Protein AF-A0A547TFB7-F1 (afdb_monomer_lite)

Secondary structure (DSSP, 8-state):
------PPPTT-TTTS-SS-EEESSTTSPPEE--HHHHTTSSEE--S-TT----------STTGGGHHHHTTPPPP----

pLDDT: mean 83.34, std 13.26, range [38.28, 97.88]

Structure (mmCIF, N/CA/C/O backbone):
data_AF-A0A547TFB7-F1
#
_entry.id   AF-A0A547TFB7-F1
#
loop_
_atom_site.group_PDB
_atom_site.id
_atom_site.type_symbol
_atom_site.label_atom_id
_atom_site.label_alt_id
_atom_site.label_comp_id
_atom_site.label_asym_id
_atom_site.label_entity_id
_atom_site.label_seq_id
_atom_site.pdbx_PDB_ins_code
_atom_site.Cartn_x
_atom_site.Cartn_y
_atom_site.Cartn_z
_atom_site.occupancy
_atom_site.B_iso_or_equiv
_atom_site.auth_seq_id
_atom_site.auth_comp_id
_atom_site.auth_asym_id
_atom_site.auth_atom_id
_atom_site.pdbx_PDB_model_num
ATOM 1 N N . MET A 1 1 ? -17.707 -12.113 -24.329 1.00 38.28 1 MET A N 1
ATOM 2 C CA . MET A 1 1 ? -17.942 -11.239 -23.160 1.00 38.28 1 MET A CA 1
ATOM 3 C C . MET A 1 1 ? -16.745 -11.391 -22.236 1.00 38.28 1 MET A C 1
ATOM 5 O O . MET A 1 1 ? -16.671 -12.391 -21.536 1.00 38.28 1 MET A O 1
ATOM 9 N N . SER A 1 2 ? -15.756 -10.495 -22.309 1.00 47.91 2 SER A N 1
ATOM 10 C CA . SER A 1 2 ? -14.639 -10.517 -21.360 1.00 47.91 2 SER A CA 1
ATOM 11 C C . SER A 1 2 ? -15.191 -10.142 -19.989 1.00 47.91 2 SER A C 1
ATOM 13 O O . SER A 1 2 ? -15.728 -9.045 -19.828 1.00 47.91 2 SER A O 1
ATOM 15 N N . GLN A 1 3 ? -15.111 -11.045 -19.016 1.00 53.28 3 GLN A N 1
ATOM 16 C CA . GLN A 1 3 ? -15.296 -10.648 -17.627 1.00 53.28 3 GLN A CA 1
ATOM 17 C C . GLN A 1 3 ? -14.232 -9.592 -17.327 1.00 53.28 3 GLN A C 1
ATOM 19 O O . GLN A 1 3 ? -13.038 -9.877 -17.378 1.00 53.28 3 GLN A O 1
ATOM 24 N N . LEU A 1 4 ? -14.661 -8.354 -17.095 1.00 58.81 4 LEU A N 1
ATOM 25 C CA . LEU A 1 4 ? -13.793 -7.336 -16.525 1.00 58.81 4 LEU A CA 1
ATOM 26 C C . LEU A 1 4 ? -13.486 -7.812 -15.105 1.00 58.81 4 LEU A C 1
ATOM 28 O O . LEU A 1 4 ? -14.344 -7.747 -14.226 1.00 58.81 4 LEU A O 1
ATOM 32 N N . TYR A 1 5 ? -12.297 -8.373 -14.900 1.00 61.03 5 TYR A N 1
ATOM 33 C CA . TYR A 1 5 ? -11.815 -8.705 -13.568 1.00 61.03 5 TYR A CA 1
ATOM 34 C C . TYR A 1 5 ? -11.570 -7.390 -12.824 1.00 61.03 5 TYR A C 1
ATOM 36 O O . TYR A 1 5 ? -10.509 -6.781 -12.937 1.00 61.03 5 TYR A O 1
ATOM 44 N N . THR A 1 6 ? -12.576 -6.906 -12.099 1.00 70.00 6 THR A N 1
ATOM 45 C CA . THR A 1 6 ? -12.412 -5.732 -11.244 1.00 70.00 6 THR A CA 1
ATOM 46 C C . THR A 1 6 ? -11.550 -6.133 -10.057 1.00 70.00 6 THR A C 1
ATOM 48 O O . THR A 1 6 ? -11.983 -6.914 -9.209 1.00 70.00 6 THR A O 1
ATOM 51 N N . GLN A 1 7 ? -10.326 -5.610 -9.992 1.00 66.81 7 GLN A N 1
ATOM 52 C CA . GLN A 1 7 ? -9.485 -5.765 -8.811 1.00 66.81 7 GLN A CA 1
ATOM 53 C C . GLN A 1 7 ? -10.205 -5.123 -7.611 1.00 66.81 7 GLN A C 1
ATOM 55 O O . GLN A 1 7 ? -10.507 -3.928 -7.666 1.00 66.81 7 GLN A O 1
ATOM 60 N N . PRO A 1 8 ? -10.494 -5.877 -6.533 1.00 71.00 8 PRO A N 1
ATOM 61 C CA . PRO A 1 8 ? -11.057 -5.301 -5.319 1.00 71.0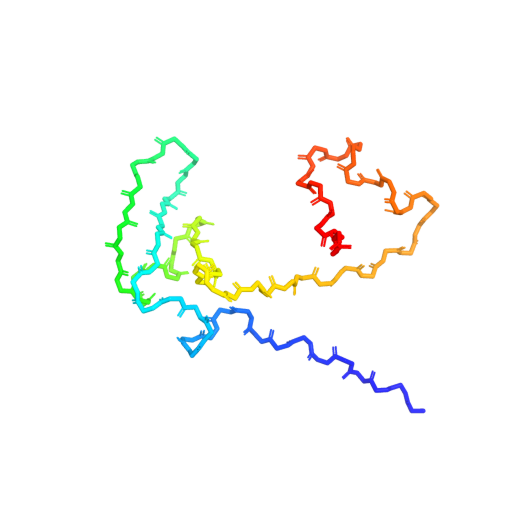0 8 PRO A CA 1
ATOM 62 C C . PRO A 1 8 ? -10.119 -4.231 -4.762 1.00 71.00 8 PRO A C 1
ATOM 64 O O . PRO A 1 8 ? -8.897 -4.384 -4.831 1.00 71.00 8 PRO A O 1
ATOM 67 N N . ASP A 1 9 ? -10.676 -3.170 -4.179 1.00 79.06 9 ASP A N 1
ATOM 68 C CA . ASP A 1 9 ? -9.861 -2.137 -3.545 1.00 79.06 9 ASP A CA 1
ATOM 69 C C . ASP A 1 9 ? -9.030 -2.757 -2.402 1.00 79.06 9 ASP A C 1
ATOM 71 O O . ASP A 1 9 ? -9.552 -3.320 -1.434 1.00 79.06 9 ASP A O 1
ATOM 75 N N . LEU A 1 10 ? -7.704 -2.695 -2.556 1.00 77.44 10 LEU A N 1
ATOM 76 C CA . LEU A 1 10 ? -6.730 -3.258 -1.619 1.00 77.44 10 LEU A CA 1
ATOM 77 C C . LEU A 1 10 ? -6.734 -2.544 -0.268 1.00 77.44 10 LEU A C 1
ATOM 79 O O . LEU A 1 10 ? -6.260 -3.104 0.719 1.00 77.44 10 LEU A O 1
ATOM 83 N N . PHE A 1 11 ? -7.247 -1.319 -0.224 1.00 84.38 11 PHE A N 1
ATOM 84 C CA . PHE A 1 11 ? -7.168 -0.440 0.927 1.00 84.38 11 PHE A CA 1
ATOM 85 C C . PHE A 1 11 ? -8.485 -0.307 1.681 1.00 84.38 11 PHE A C 1
ATOM 87 O O . PHE A 1 11 ? -8.594 0.552 2.549 1.00 84.38 11 PHE A O 1
ATOM 94 N N . LEU A 1 12 ? -9.468 -1.169 1.415 1.00 87.88 12 LEU A N 1
ATOM 95 C CA . LEU A 1 12 ? -10.692 -1.213 2.210 1.00 87.88 12 LEU A CA 1
ATOM 96 C C . LEU A 1 12 ? -10.376 -1.491 3.685 1.00 87.88 12 LEU A C 1
ATOM 98 O O . LEU A 1 12 ? -9.539 -2.335 4.020 1.00 87.88 12 LEU A O 1
ATOM 102 N N . GLN A 1 13 ? -11.094 -0.812 4.579 1.00 86.75 13 GLN A N 1
ATOM 103 C CA . GLN A 1 13 ? -10.902 -0.933 6.027 1.00 86.75 13 GLN A CA 1
ATOM 104 C C . GLN A 1 13 ? -11.094 -2.364 6.547 1.00 86.75 13 GLN A C 1
ATOM 106 O O . GLN A 1 13 ? -10.466 -2.746 7.527 1.00 86.75 13 GLN A O 1
ATOM 111 N N . GLU A 1 14 ? -11.946 -3.151 5.895 1.00 86.94 14 GLU A N 1
ATOM 112 C CA . GLU A 1 14 ? -12.182 -4.563 6.218 1.00 86.94 14 GLU A CA 1
ATOM 113 C C . GLU A 1 14 ? -11.004 -5.484 5.861 1.00 86.94 14 GLU A C 1
ATOM 115 O O . GLU A 1 14 ? -10.918 -6.594 6.382 1.00 86.94 14 GLU A O 1
ATOM 120 N N . ARG A 1 15 ? -10.094 -5.040 4.982 1.00 83.81 15 ARG A N 1
ATOM 121 C CA . ARG A 1 15 ? -8.945 -5.831 4.515 1.00 83.81 15 ARG A CA 1
ATOM 122 C C . ARG A 1 15 ? -7.660 -5.485 5.243 1.00 83.81 15 ARG A C 1
ATOM 124 O O . ARG A 1 15 ? -6.884 -6.383 5.571 1.00 83.81 15 ARG A O 1
ATOM 131 N N . ILE A 1 16 ? -7.414 -4.196 5.460 1.00 88.00 16 ILE A N 1
ATOM 132 C CA . ILE A 1 16 ? -6.168 -3.756 6.083 1.00 88.00 16 ILE A CA 1
ATOM 133 C C . ILE A 1 16 ? -6.257 -3.826 7.613 1.00 88.00 16 ILE A C 1
ATOM 135 O O . ILE A 1 16 ? -7.348 -3.734 8.178 1.00 88.00 16 ILE A O 1
ATOM 139 N N . PRO A 1 17 ? -5.125 -3.970 8.328 1.00 91.00 17 PRO A N 1
ATOM 140 C CA . PRO A 1 17 ? -5.140 -3.991 9.785 1.00 91.00 17 PRO A CA 1
ATOM 141 C C . PRO A 1 17 ? -5.843 -2.757 10.369 1.00 91.00 17 PRO A C 1
ATOM 143 O O . PRO A 1 17 ? -5.651 -1.646 9.885 1.00 91.00 17 PRO A O 1
ATOM 146 N N . HIS A 1 18 ? -6.579 -2.915 11.475 1.00 91.69 18 HIS A N 1
ATOM 147 C CA . HIS A 1 18 ? -7.209 -1.779 12.170 1.00 91.69 18 HIS A CA 1
ATOM 148 C C . HIS A 1 18 ? -6.197 -0.728 12.646 1.00 91.69 18 HIS A C 1
ATOM 150 O O . HIS A 1 18 ? -6.509 0.466 12.723 1.00 91.69 18 HIS A O 1
ATOM 156 N N . LYS A 1 19 ? -4.987 -1.191 12.984 1.00 94.62 19 LYS A N 1
ATOM 157 C CA . LYS A 1 19 ? -3.858 -0.362 13.393 1.00 94.62 19 LYS A CA 1
ATOM 158 C C . LYS A 1 19 ? -2.606 -0.691 12.571 1.00 94.62 19 LYS A C 1
ATOM 160 O O . LYS A 1 19 ? -1.705 -1.342 13.101 1.00 94.62 19 LYS A O 1
ATOM 165 N N . PRO A 1 20 ? -2.545 -0.320 11.282 1.00 94.75 20 PRO A N 1
ATOM 166 C CA . PRO A 1 20 ? -1.433 -0.724 10.444 1.00 94.75 20 PRO A CA 1
ATOM 167 C C . PRO A 1 20 ? -0.186 0.100 10.777 1.00 94.75 20 PRO A C 1
ATOM 169 O O . PRO A 1 20 ? -0.263 1.261 11.207 1.00 94.75 20 PRO A O 1
ATOM 172 N N . TYR A 1 21 ? 0.978 -0.503 10.547 1.00 96.06 21 TYR A N 1
ATOM 173 C CA . TYR A 1 21 ? 2.225 0.248 10.501 1.00 96.06 21 TYR A CA 1
ATOM 174 C C . TYR A 1 21 ? 2.213 1.218 9.316 1.00 96.06 21 TYR A C 1
ATOM 176 O O . TYR A 1 21 ? 1.721 0.882 8.239 1.00 96.06 21 TYR A O 1
ATOM 184 N N . CYS A 1 22 ? 2.748 2.423 9.492 1.00 96.38 22 CYS A N 1
ATOM 185 C CA . CYS A 1 22 ? 2.770 3.443 8.451 1.00 96.38 22 CYS A CA 1
ATOM 186 C C . CYS A 1 22 ? 3.881 4.481 8.653 1.00 96.38 22 CYS A C 1
ATOM 188 O O . CYS A 1 22 ? 4.349 4.692 9.773 1.00 96.38 22 CYS A O 1
ATOM 190 N N . LYS A 1 23 ? 4.298 5.133 7.561 1.00 97.88 23 LYS A N 1
ATOM 191 C CA . LYS A 1 23 ? 5.276 6.233 7.559 1.00 97.88 23 LYS A CA 1
ATOM 192 C C . LYS A 1 23 ? 5.194 7.077 6.280 1.00 97.88 23 LYS A C 1
ATOM 194 O O . LYS A 1 23 ? 4.695 6.616 5.253 1.00 97.88 23 LYS A O 1
ATOM 199 N N . ASP A 1 24 ? 5.682 8.311 6.346 1.00 95.75 24 ASP A N 1
ATOM 200 C CA . ASP A 1 24 ? 5.550 9.283 5.249 1.00 95.75 24 ASP A CA 1
ATOM 201 C C . ASP A 1 24 ? 6.618 9.096 4.159 1.00 95.75 24 ASP A C 1
ATOM 203 O O . ASP A 1 24 ? 6.343 9.241 2.969 1.00 95.75 24 ASP A O 1
ATOM 207 N N . PHE A 1 25 ? 7.825 8.694 4.558 1.00 95.44 25 PHE A N 1
ATOM 208 C CA . PHE A 1 25 ? 8.951 8.380 3.675 1.00 95.44 25 PHE A CA 1
ATOM 209 C C . PHE A 1 25 ? 9.761 7.195 4.221 1.00 95.44 25 PHE A C 1
ATOM 211 O O . PHE A 1 25 ? 9.475 6.675 5.300 1.00 95.44 25 PHE A O 1
ATOM 218 N N . LYS A 1 26 ? 10.742 6.699 3.461 1.00 90.00 26 LYS A N 1
ATOM 219 C CA . LYS A 1 26 ? 11.418 5.427 3.757 1.00 90.00 26 LYS A CA 1
ATOM 220 C C . LYS A 1 26 ? 12.249 5.483 5.048 1.00 90.00 26 LYS A C 1
ATOM 222 O O . LYS A 1 26 ? 12.272 4.495 5.779 1.00 90.00 26 LYS A O 1
ATOM 227 N N . GLU A 1 27 ? 12.841 6.624 5.359 1.00 96.50 27 GLU A N 1
ATOM 228 C CA . GLU A 1 27 ? 13.708 6.865 6.519 1.00 96.50 27 GLU A CA 1
ATOM 229 C C . GLU A 1 27 ? 12.927 7.367 7.747 1.00 96.50 27 GLU A C 1
ATOM 231 O O . GLU A 1 27 ? 13.489 7.488 8.832 1.00 96.50 27 GLU A O 1
ATOM 236 N N . ALA A 1 28 ? 11.629 7.650 7.596 1.00 96.75 28 ALA A N 1
ATOM 237 C CA . ALA A 1 28 ? 10.795 8.140 8.686 1.00 96.75 28 ALA A CA 1
ATOM 238 C C . ALA A 1 28 ? 10.579 7.063 9.770 1.00 96.75 28 ALA A C 1
ATOM 240 O O . ALA A 1 28 ? 10.552 5.864 9.455 1.00 96.75 28 ALA A O 1
ATOM 241 N N . PRO A 1 29 ? 10.346 7.473 11.034 1.00 97.12 29 PRO A N 1
ATOM 242 C CA . PRO A 1 29 ? 9.981 6.553 12.104 1.00 97.12 29 PRO A CA 1
ATOM 243 C C . PRO A 1 29 ? 8.756 5.709 11.743 1.00 97.12 29 PRO A C 1
ATOM 245 O O . PRO A 1 29 ? 7.798 6.199 11.140 1.00 97.12 29 PRO A O 1
ATOM 248 N N . MET A 1 30 ? 8.766 4.440 12.152 1.00 97.25 30 MET A N 1
ATOM 249 C CA . MET A 1 30 ? 7.604 3.569 12.001 1.00 97.25 30 MET A CA 1
ATOM 250 C C . MET A 1 30 ? 6.511 3.981 12.992 1.00 97.25 30 MET A C 1
ATOM 252 O O . MET A 1 30 ? 6.746 4.018 14.198 1.00 97.25 30 MET A O 1
ATOM 256 N N . LEU A 1 31 ? 5.303 4.249 12.499 1.00 97.50 31 LEU A N 1
ATOM 257 C CA . LEU A 1 31 ? 4.153 4.613 13.324 1.00 97.50 31 LEU A CA 1
ATOM 258 C C . LEU A 1 31 ? 3.085 3.524 13.283 1.00 97.50 31 LEU A C 1
ATOM 260 O O . LEU A 1 31 ? 2.840 2.929 12.242 1.00 97.50 31 LEU A O 1
ATOM 264 N N . VAL A 1 32 ? 2.380 3.334 14.396 1.00 96.94 32 VAL A N 1
ATOM 265 C CA . VAL A 1 32 ? 1.126 2.568 14.456 1.00 96.94 32 VAL A CA 1
ATOM 266 C C . VAL A 1 32 ? -0.021 3.564 14.592 1.00 96.94 32 VAL A C 1
ATOM 268 O O . VAL A 1 32 ? -0.023 4.383 15.518 1.00 96.94 32 VAL A O 1
ATOM 271 N N . ARG A 1 33 ? -0.979 3.562 13.662 1.00 96.88 33 ARG A N 1
ATOM 272 C CA . ARG A 1 33 ? -2.087 4.540 13.613 1.00 96.88 33 ARG A CA 1
ATOM 273 C C . ARG A 1 33 ? -3.407 3.857 13.295 1.00 96.88 33 ARG A C 1
ATOM 275 O O . ARG A 1 33 ? -3.390 2.715 12.887 1.00 96.88 33 ARG A O 1
ATOM 282 N N . SER A 1 34 ? -4.541 4.529 13.492 1.00 95.88 34 SER A N 1
ATOM 283 C CA . SER A 1 34 ? -5.834 4.021 13.009 1.00 95.88 34 SER A CA 1
ATOM 284 C C . SER A 1 34 ? -5.879 3.985 11.479 1.00 95.88 34 SER A C 1
ATOM 286 O O . SER A 1 34 ? -5.164 4.753 10.831 1.00 95.88 34 SER A O 1
ATOM 288 N N . TYR A 1 35 ? -6.773 3.165 10.916 1.00 93.56 35 TYR A N 1
ATOM 289 C CA . TYR A 1 35 ? -7.089 3.126 9.480 1.00 93.56 35 TYR A CA 1
ATOM 290 C C . TYR A 1 35 ? -7.139 4.524 8.836 1.00 93.56 35 TYR A C 1
ATOM 292 O O . TYR A 1 35 ? -6.338 4.843 7.958 1.00 93.56 35 TYR A O 1
ATOM 300 N N . ALA A 1 36 ? -8.015 5.398 9.349 1.00 94.56 36 ALA A N 1
ATOM 301 C CA . ALA A 1 36 ? -8.284 6.718 8.775 1.00 94.56 36 ALA A CA 1
ATOM 302 C C . ALA A 1 36 ? -7.059 7.649 8.744 1.00 94.56 36 ALA A C 1
ATOM 304 O O . ALA A 1 36 ? -6.972 8.551 7.909 1.00 94.56 36 ALA A O 1
ATOM 305 N N . ALA A 1 37 ? -6.112 7.451 9.664 1.00 96.00 37 ALA A N 1
ATOM 306 C CA . ALA A 1 37 ? -4.865 8.199 9.692 1.00 96.00 37 ALA A CA 1
ATOM 307 C C . ALA A 1 37 ? -3.791 7.531 8.823 1.00 96.00 37 ALA A C 1
ATOM 309 O O . ALA A 1 37 ? -3.043 8.223 8.134 1.00 96.00 37 ALA A O 1
ATOM 310 N N . ALA A 1 38 ? -3.681 6.206 8.868 1.00 95.38 38 ALA A N 1
ATOM 311 C CA . ALA A 1 38 ? -2.647 5.465 8.163 1.00 95.38 38 ALA A CA 1
ATOM 312 C C . ALA A 1 38 ? -2.832 5.491 6.643 1.00 95.38 38 ALA A C 1
ATOM 314 O O . ALA A 1 38 ? -1.840 5.638 5.938 1.00 95.38 38 ALA A O 1
ATOM 315 N N . ILE A 1 39 ? -4.072 5.427 6.144 1.00 93.38 39 ILE A N 1
ATOM 316 C CA . ILE A 1 39 ? -4.356 5.369 4.699 1.00 93.38 39 ILE A CA 1
ATOM 317 C C . ILE A 1 39 ? -3.886 6.610 3.926 1.00 93.38 39 ILE A C 1
ATOM 319 O O . ILE A 1 39 ? -3.680 6.574 2.721 1.00 93.38 39 ILE A O 1
ATOM 323 N N . LYS A 1 40 ? -3.661 7.717 4.637 1.00 94.12 40 LYS A N 1
ATOM 324 C CA . LYS A 1 40 ? -3.163 8.978 4.076 1.00 94.12 40 LYS A CA 1
ATOM 325 C C . LYS A 1 40 ? -1.636 9.009 3.926 1.00 94.12 40 LYS A C 1
ATOM 327 O O . LYS A 1 40 ? -1.096 10.018 3.484 1.00 94.12 40 LYS A O 1
ATOM 332 N N . ARG A 1 41 ? -0.927 7.952 4.342 1.00 95.06 41 ARG A N 1
ATOM 333 C CA . ARG A 1 41 ? 0.541 7.879 4.340 1.00 95.06 41 ARG A CA 1
ATOM 334 C C . ARG A 1 41 ? 1.052 7.072 3.160 1.00 95.06 41 ARG A C 1
ATOM 336 O O . ARG A 1 41 ? 0.438 6.094 2.749 1.00 95.06 41 ARG A O 1
ATOM 343 N N . ARG A 1 42 ? 2.227 7.456 2.660 1.00 93.69 42 ARG A N 1
ATOM 344 C CA . ARG A 1 42 ? 2.831 6.846 1.467 1.00 93.69 42 ARG A CA 1
ATOM 345 C C . ARG A 1 42 ? 3.235 5.389 1.670 1.00 93.69 42 ARG A C 1
ATOM 347 O O . ARG A 1 42 ? 3.179 4.602 0.733 1.00 93.69 42 ARG A O 1
ATOM 354 N N . TYR A 1 43 ? 3.665 5.042 2.878 1.00 93.62 43 TYR A N 1
ATOM 355 C CA . TYR A 1 43 ? 4.018 3.680 3.243 1.00 93.62 43 TYR A CA 1
ATOM 356 C C . TYR A 1 43 ? 3.042 3.200 4.310 1.00 93.62 43 TYR A C 1
ATOM 358 O O . TYR A 1 43 ? 2.931 3.819 5.370 1.00 93.62 43 TYR A O 1
ATOM 366 N N . ILE A 1 44 ? 2.360 2.091 4.038 1.00 93.44 44 ILE A N 1
ATOM 367 C CA . ILE A 1 44 ? 1.373 1.476 4.925 1.00 93.44 44 ILE A CA 1
ATOM 368 C C . ILE A 1 44 ? 1.484 -0.050 4.851 1.00 93.44 44 ILE A C 1
ATOM 370 O O . ILE A 1 44 ? 1.734 -0.622 3.791 1.00 93.44 44 ILE A O 1
ATOM 374 N N . GLN A 1 45 ? 1.303 -0.720 5.985 1.00 91.81 45 GLN A N 1
ATOM 375 C CA . GLN A 1 45 ? 1.138 -2.164 6.038 1.00 91.81 45 GLN A CA 1
ATOM 376 C C . GLN A 1 45 ? -0.264 -2.536 5.553 1.00 91.81 45 GLN A C 1
ATOM 378 O O . GLN A 1 45 ? -1.247 -2.346 6.265 1.00 91.81 45 GLN A O 1
ATOM 383 N N . VAL A 1 46 ? -0.334 -3.111 4.356 1.00 89.12 46 VAL A N 1
ATOM 384 C CA . VAL A 1 46 ? -1.599 -3.554 3.751 1.00 89.12 46 VAL A CA 1
ATOM 385 C C . VAL A 1 46 ? -2.030 -4.925 4.284 1.00 89.12 46 VAL A C 1
ATOM 387 O O . VAL A 1 46 ? -3.209 -5.160 4.509 1.00 89.12 46 VAL A O 1
ATOM 390 N N . ASN A 1 47 ? -1.071 -5.818 4.545 1.00 88.19 47 ASN A N 1
ATOM 391 C CA . ASN A 1 47 ? -1.340 -7.208 4.922 1.00 88.19 47 ASN A CA 1
ATOM 392 C C . ASN A 1 47 ? -1.239 -7.427 6.443 1.00 88.19 47 ASN A C 1
ATOM 394 O O . ASN A 1 47 ? -0.194 -7.095 7.024 1.00 88.19 47 ASN A O 1
ATOM 398 N N . PRO A 1 48 ? -2.255 -8.011 7.112 1.00 83.19 48 PRO A N 1
ATOM 399 C CA . PRO A 1 48 ? -2.106 -8.466 8.490 1.00 83.19 48 PRO A CA 1
ATOM 400 C C . PRO A 1 48 ? -1.191 -9.707 8.559 1.00 83.19 48 PRO A C 1
ATOM 402 O O . PRO A 1 48 ? -1.007 -10.395 7.560 1.00 83.19 48 PRO A O 1
ATOM 405 N N . PRO A 1 49 ? -0.612 -10.044 9.728 1.00 83.12 49 PRO A N 1
ATOM 406 C CA . PRO A 1 49 ? 0.391 -11.114 9.830 1.00 83.12 49 PRO A CA 1
ATOM 407 C C . PRO A 1 49 ? -0.062 -12.499 9.338 1.00 83.12 49 PRO A C 1
ATOM 409 O O . PRO A 1 49 ? 0.765 -13.291 8.898 1.00 83.12 49 PRO A O 1
ATOM 412 N N . HIS A 1 50 ? -1.363 -12.790 9.414 1.00 83.00 50 HIS A N 1
ATOM 413 C CA . HIS A 1 50 ? -1.952 -14.089 9.075 1.00 83.00 50 HIS A CA 1
ATOM 414 C C . HIS A 1 50 ? -2.530 -14.164 7.650 1.00 83.00 50 HIS A C 1
ATOM 416 O O . HIS A 1 50 ? -3.003 -15.225 7.254 1.00 83.00 50 HIS A O 1
ATOM 422 N N . LEU A 1 51 ? -2.521 -13.069 6.879 1.00 82.62 51 LEU A N 1
ATOM 423 C CA . LEU A 1 51 ? -3.106 -13.018 5.536 1.00 82.62 51 LEU A CA 1
ATOM 424 C C . LEU A 1 51 ? -2.173 -12.287 4.572 1.00 82.62 51 LEU A C 1
ATOM 426 O O . LEU A 1 51 ? -1.615 -11.242 4.896 1.00 82.62 51 LEU A O 1
ATOM 430 N N . ARG A 1 52 ? -2.041 -12.806 3.351 1.00 79.06 52 ARG A N 1
ATOM 431 C CA . ARG A 1 52 ? -1.342 -12.120 2.261 1.00 79.06 52 ARG A CA 1
ATOM 432 C C . ARG A 1 52 ? -2.320 -11.832 1.136 1.00 79.06 52 ARG A C 1
ATOM 434 O O . ARG A 1 52 ? -2.891 -12.755 0.566 1.00 79.06 52 ARG A O 1
ATOM 441 N N . VAL A 1 53 ? -2.483 -10.554 0.821 1.00 77.94 53 VAL A N 1
ATOM 442 C CA . VAL A 1 53 ? -3.161 -10.084 -0.385 1.00 77.94 53 VAL A CA 1
ATOM 443 C C . VAL A 1 53 ? -2.095 -9.726 -1.418 1.00 77.94 53 VAL A C 1
ATOM 445 O O . VAL A 1 53 ? -1.048 -9.164 -1.074 1.00 77.94 53 VAL A O 1
ATOM 448 N N . PHE A 1 54 ? -2.360 -10.082 -2.672 1.00 77.56 54 PHE A N 1
ATOM 449 C CA . PHE A 1 54 ? -1.459 -9.887 -3.804 1.00 77.56 54 PHE A CA 1
ATOM 450 C C . PHE A 1 54 ? -2.039 -8.851 -4.767 1.00 77.56 54 PHE A C 1
ATOM 452 O O . PHE A 1 54 ? -3.252 -8.779 -4.951 1.00 77.56 54 PHE A O 1
ATOM 459 N N . MET A 1 55 ? -1.158 -8.072 -5.392 1.00 76.12 55 MET A N 1
ATOM 460 C CA . MET A 1 55 ? -1.490 -7.275 -6.572 1.00 76.12 55 MET A CA 1
ATOM 461 C C . MET A 1 55 ? -1.062 -8.072 -7.797 1.00 76.12 55 MET A C 1
ATOM 463 O O . MET A 1 55 ? 0.101 -8.478 -7.879 1.00 76.12 55 MET A O 1
ATOM 467 N N . LEU A 1 56 ? -1.997 -8.316 -8.712 1.00 77.62 56 LEU A N 1
ATOM 468 C CA . LEU A 1 56 ? -1.716 -9.005 -9.964 1.00 77.62 56 LEU A CA 1
ATOM 469 C C . LEU A 1 56 ? -1.471 -7.959 -11.049 1.00 77.62 56 LEU A C 1
ATOM 471 O O . LEU A 1 56 ? -2.270 -7.043 -11.222 1.00 77.62 56 LEU A O 1
ATOM 475 N N . PHE A 1 57 ? -0.358 -8.099 -11.760 1.00 77.69 57 PHE A N 1
ATOM 476 C CA . PHE A 1 57 ? -0.005 -7.2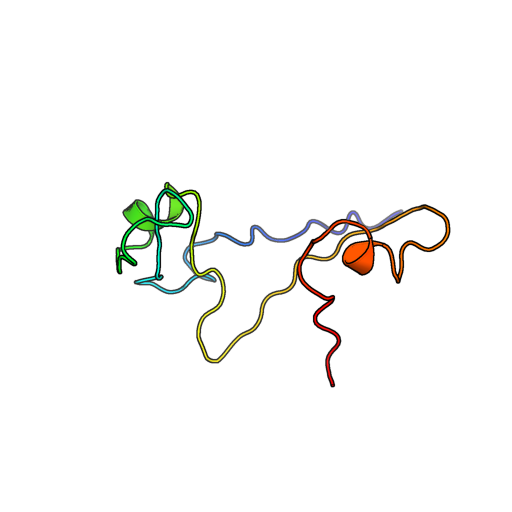30 -12.872 1.00 77.69 57 PHE A CA 1
ATOM 477 C C . PHE A 1 57 ? -0.009 -8.064 -14.144 1.00 77.69 57 PHE A C 1
ATOM 479 O O . PHE A 1 57 ? 0.732 -9.044 -14.227 1.00 77.69 57 PHE A O 1
ATOM 486 N N . ASP A 1 58 ? -0.841 -7.669 -15.102 1.00 83.31 58 ASP A N 1
ATOM 487 C CA . ASP A 1 58 ? -0.783 -8.197 -16.459 1.00 83.31 58 ASP A CA 1
ATOM 488 C C . ASP A 1 58 ? 0.315 -7.449 -17.220 1.00 83.31 58 ASP A C 1
ATOM 490 O O . ASP A 1 58 ? 0.362 -6.215 -17.200 1.00 83.31 58 ASP A O 1
ATOM 494 N N . LEU A 1 59 ? 1.274 -8.184 -17.776 1.00 85.31 59 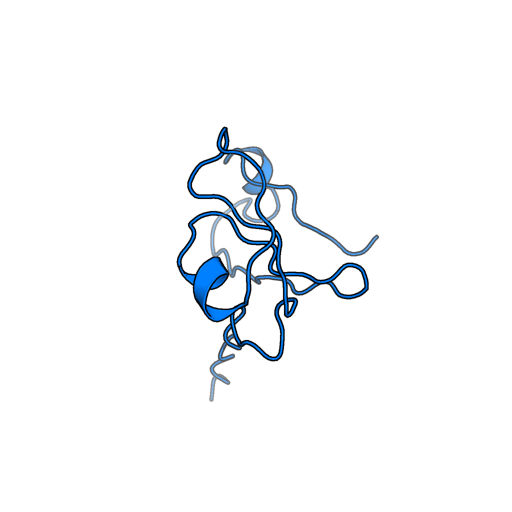LEU A N 1
ATOM 495 C CA . LEU A 1 59 ? 2.504 -7.627 -18.334 1.00 85.31 59 LEU A CA 1
ATOM 496 C C . LEU A 1 59 ? 2.714 -8.163 -19.753 1.00 85.31 59 LEU A C 1
ATOM 498 O O . LEU A 1 59 ? 3.296 -9.229 -19.944 1.00 85.31 59 LEU A O 1
ATOM 502 N N . ASP A 1 60 ? 2.305 -7.376 -20.745 1.00 89.62 60 ASP A N 1
ATOM 503 C CA . ASP A 1 60 ? 2.352 -7.752 -22.163 1.00 89.62 60 ASP A CA 1
ATOM 504 C C . ASP A 1 60 ? 3.664 -7.337 -22.850 1.00 89.62 60 ASP A C 1
ATOM 506 O O . ASP A 1 60 ? 3.681 -6.525 -23.777 1.00 89.62 60 ASP A O 1
ATOM 510 N N . TYR A 1 61 ? 4.802 -7.857 -22.383 1.00 88.25 61 TYR A N 1
ATOM 511 C CA . TYR A 1 61 ? 6.097 -7.642 -23.040 1.00 88.25 61 TYR A CA 1
ATOM 512 C C . TYR A 1 61 ? 7.061 -8.817 -22.862 1.00 88.25 61 TYR A C 1
ATOM 514 O O . TYR A 1 61 ? 6.949 -9.629 -21.939 1.00 88.25 61 TYR A O 1
ATOM 522 N N . GLU A 1 62 ? 8.039 -8.911 -23.766 1.00 91.81 62 GLU A N 1
ATOM 523 C CA . GLU A 1 62 ? 9.049 -9.966 -23.733 1.00 91.81 62 GLU A CA 1
ATOM 524 C C . GLU A 1 62 ? 9.798 -9.960 -22.388 1.00 91.81 62 GLU A C 1
ATOM 526 O O . GLU A 1 62 ? 10.166 -8.907 -21.870 1.00 91.81 62 GLU A O 1
ATOM 531 N N . ARG A 1 63 ? 10.026 -11.149 -21.811 1.00 87.75 63 ARG A N 1
ATOM 532 C CA . ARG A 1 63 ? 10.692 -11.340 -20.506 1.00 87.75 63 ARG A CA 1
ATOM 533 C C . ARG A 1 63 ? 9.957 -10.743 -19.291 1.00 87.75 63 ARG A C 1
ATOM 535 O O . ARG A 1 63 ? 10.559 -10.633 -18.222 1.00 87.75 63 ARG A O 1
ATOM 542 N N . ALA A 1 64 ? 8.655 -10.457 -19.383 1.00 86.62 64 ALA A N 1
ATOM 543 C CA . ALA A 1 64 ? 7.846 -9.956 -18.264 1.00 86.62 64 ALA A CA 1
ATOM 544 C C . ALA A 1 64 ? 8.008 -10.745 -16.943 1.00 86.62 64 ALA A C 1
ATOM 546 O O . ALA A 1 64 ? 8.103 -10.145 -15.873 1.00 86.62 64 ALA A O 1
ATOM 547 N N . GLY A 1 65 ? 8.139 -12.077 -17.001 1.00 82.56 65 GLY A N 1
ATOM 548 C CA . GLY A 1 65 ? 8.314 -12.927 -15.811 1.00 82.56 65 GLY A CA 1
ATOM 549 C C . GLY A 1 65 ? 9.587 -12.661 -14.987 1.00 82.56 65 GLY A C 1
ATOM 550 O O . GLY A 1 65 ? 9.635 -12.999 -13.805 1.00 82.56 65 GLY A O 1
ATOM 551 N N . VAL A 1 66 ? 10.607 -12.025 -15.575 1.00 85.44 66 VAL A N 1
ATOM 552 C CA . VAL A 1 66 ? 11.873 -11.668 -14.902 1.00 85.44 66 VAL A CA 1
ATOM 553 C C . VAL A 1 66 ? 12.094 -10.157 -14.794 1.00 85.44 66 VAL A C 1
ATOM 555 O O . VAL A 1 66 ? 13.088 -9.716 -14.218 1.00 85.44 66 VAL A O 1
ATOM 558 N N . ALA A 1 67 ? 11.149 -9.348 -15.278 1.00 85.62 67 ALA A N 1
ATOM 559 C CA . ALA A 1 67 ? 11.269 -7.892 -15.322 1.00 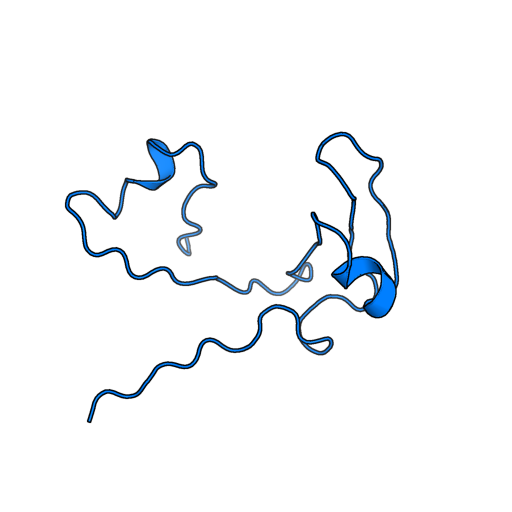85.62 67 ALA A CA 1
ATOM 560 C C . ALA A 1 67 ? 11.456 -7.248 -13.939 1.00 85.62 67 ALA A C 1
ATOM 562 O O . ALA A 1 67 ? 12.069 -6.186 -13.810 1.00 85.62 67 ALA A O 1
ATOM 563 N N . TRP A 1 68 ? 10.971 -7.909 -12.883 1.00 84.44 68 TRP A N 1
ATOM 564 C CA . TRP A 1 68 ? 11.129 -7.442 -11.508 1.00 84.44 68 TRP A CA 1
ATOM 565 C C . TRP A 1 68 ? 12.603 -7.290 -11.101 1.00 84.44 68 TRP A C 1
ATOM 567 O O . TRP A 1 68 ? 12.961 -6.324 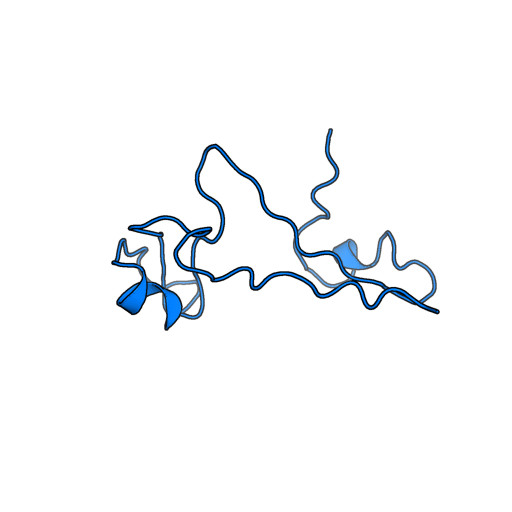-10.422 1.00 84.44 68 TRP A O 1
ATOM 577 N N . ALA A 1 69 ? 13.463 -8.207 -11.560 1.00 84.75 69 ALA A N 1
ATOM 578 C CA . ALA A 1 69 ? 14.884 -8.225 -11.229 1.00 84.75 69 ALA A CA 1
ATOM 579 C C . ALA A 1 69 ? 15.624 -7.036 -11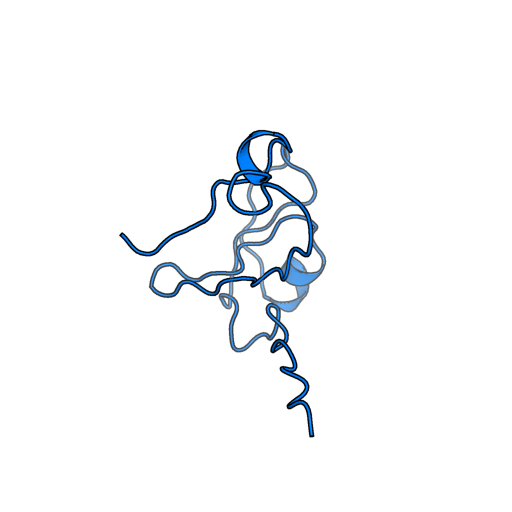.860 1.00 84.75 69 ALA A C 1
ATOM 581 O O . ALA A 1 69 ? 16.501 -6.438 -11.241 1.00 84.75 69 ALA A O 1
ATOM 582 N N . GLU A 1 70 ? 15.221 -6.644 -13.068 1.00 84.00 70 GLU A N 1
ATOM 583 C CA . GLU A 1 70 ? 15.826 -5.535 -13.810 1.00 84.00 70 GLU A CA 1
ATOM 584 C C . GLU A 1 70 ? 15.349 -4.167 -13.300 1.00 84.00 70 GLU A C 1
ATOM 586 O O . GLU A 1 70 ? 16.098 -3.189 -13.312 1.00 84.00 70 GLU A O 1
ATOM 591 N N . LYS A 1 71 ? 14.106 -4.081 -12.812 1.00 81.62 71 LYS A N 1
ATOM 592 C CA . LYS A 1 71 ? 13.464 -2.818 -12.408 1.00 81.62 71 LYS A CA 1
ATOM 593 C C . LYS A 1 71 ? 13.653 -2.446 -10.934 1.00 81.62 71 LYS A C 1
ATOM 595 O O . LYS A 1 71 ? 13.052 -1.474 -10.483 1.00 81.62 71 LYS A O 1
ATOM 600 N N . LYS A 1 72 ? 14.493 -3.169 -10.181 1.00 78.06 72 LYS A N 1
ATOM 601 C CA . LYS A 1 72 ? 14.722 -2.959 -8.732 1.00 78.06 72 LYS A CA 1
ATOM 602 C C . LYS A 1 72 ? 13.421 -2.941 -7.912 1.00 78.06 72 LYS A C 1
ATOM 604 O O . LYS A 1 72 ? 13.333 -2.249 -6.895 1.00 78.06 72 LYS A O 1
ATOM 609 N N . VAL A 1 73 ? 12.409 -3.685 -8.353 1.00 77.69 73 VAL A N 1
ATOM 610 C CA . VAL A 1 73 ? 11.157 -3.862 -7.608 1.00 77.69 73 VAL A CA 1
ATOM 611 C C . VAL A 1 73 ? 11.235 -5.138 -6.762 1.00 77.69 73 VAL A C 1
ATOM 613 O O . VAL A 1 73 ? 12.078 -5.999 -7.028 1.00 77.69 73 VAL A O 1
ATOM 616 N N . PRO A 1 74 ? 10.410 -5.264 -5.706 1.00 71.94 74 PRO A N 1
ATOM 617 C CA . PRO A 1 74 ? 10.379 -6.470 -4.889 1.00 71.94 74 PRO A CA 1
ATOM 618 C C . PRO A 1 74 ? 10.171 -7.723 -5.738 1.00 71.94 74 PRO A C 1
ATOM 620 O O . PRO A 1 74 ? 9.432 -7.698 -6.723 1.00 71.94 74 PRO A O 1
ATOM 623 N N . THR A 1 75 ? 10.812 -8.819 -5.331 1.00 73.62 75 THR A N 1
ATOM 624 C CA . THR A 1 75 ? 10.631 -10.106 -6.001 1.00 73.62 75 THR A CA 1
ATOM 625 C C . THR A 1 75 ? 9.166 -10.523 -5.984 1.00 73.62 75 THR A C 1
ATOM 627 O O . THR A 1 75 ? 8.434 -10.284 -5.017 1.00 73.62 75 THR A O 1
ATOM 630 N N . THR A 1 76 ? 8.740 -11.149 -7.073 1.00 69.69 76 THR A N 1
ATOM 631 C CA . THR A 1 76 ? 7.434 -11.790 -7.182 1.00 69.69 76 THR A CA 1
ATOM 632 C C . THR A 1 76 ? 7.255 -12.775 -6.031 1.00 69.69 76 THR A C 1
ATOM 634 O O . THR A 1 76 ? 8.088 -13.657 -5.817 1.00 69.69 76 THR A O 1
ATOM 637 N N . SER A 1 77 ? 6.167 -12.635 -5.282 1.00 66.44 77 SER A N 1
ATOM 638 C CA . SER A 1 77 ? 5.847 -13.531 -4.172 1.00 66.44 77 SER A CA 1
ATOM 639 C C . SER A 1 77 ? 5.136 -14.776 -4.697 1.00 66.44 77 SER A C 1
ATOM 641 O O . SER A 1 77 ? 3.946 -14.969 -4.474 1.00 66.44 77 SER A O 1
ATOM 643 N N . TRP A 1 78 ? 5.870 -15.621 -5.425 1.00 60.25 78 TRP A N 1
ATOM 644 C CA . TRP A 1 78 ? 5.370 -16.943 -5.796 1.00 60.25 78 TRP A CA 1
ATOM 645 C C . TRP A 1 78 ? 5.072 -17.738 -4.515 1.00 60.25 78 TRP A C 1
ATOM 647 O O . TRP A 1 78 ? 5.905 -17.722 -3.598 1.00 60.25 78 TRP A O 1
ATOM 657 N N . PRO A 1 79 ? 3.910 -18.406 -4.404 1.00 50.88 79 PRO A N 1
ATOM 658 C CA . PRO A 1 79 ? 3.714 -19.380 -3.344 1.00 50.88 79 PRO A CA 1
ATOM 659 C C . PRO A 1 79 ? 4.784 -20.463 -3.520 1.00 50.88 79 PRO A C 1
ATOM 661 O O . PRO A 1 79 ? 4.888 -21.071 -4.584 1.00 50.88 79 PRO A O 1
ATOM 664 N N . ARG A 1 80 ? 5.636 -20.607 -2.505 1.00 47.94 80 ARG A N 1
ATOM 665 C CA . ARG A 1 80 ? 6.515 -21.766 -2.369 1.00 47.94 80 ARG A CA 1
ATOM 666 C C . ARG A 1 80 ? 5.712 -22.939 -1.836 1.00 47.94 80 ARG A C 1
ATOM 668 O O . ARG A 1 80 ? 4.814 -22.667 -1.006 1.00 47.94 80 ARG A O 1
#

Sequence (80 aa):
MSQLYTQPDLFLQERIPHKPYCKDFKEAPMLVRSYAAAIKRRYIQVNPPHLRVFMLFDLDYERAGVAWAEKKVPTTSWPR

Radius of gyration: 15.53 Å; chains: 1; bounding box: 34×31×38 Å

Organism: Salmonella muenchen (NCBI:txid596)

Foldseek 3Di:
DDDPPPDPDLLPCVQADQFWWADQDDPGDIDTDGSVVRVPHPDTRSHDPVDDDDDDDDDPDPPPQCVCVVVVHDDDPDDD